Protein AF-A0A831K2Q5-F1 (afdb_monomer_lite)

Structure (mmCIF, N/CA/C/O backbone):
data_AF-A0A831K2Q5-F1
#
_entry.id   AF-A0A831K2Q5-F1
#
loop_
_atom_site.group_PDB
_atom_site.id
_atom_site.type_symbol
_atom_site.label_atom_id
_atom_site.label_alt_id
_atom_site.label_comp_id
_atom_site.label_asym_id
_atom_site.label_entity_id
_atom_site.label_seq_id
_atom_site.pdbx_PDB_ins_code
_atom_site.Cartn_x
_atom_site.Cartn_y
_atom_site.Cartn_z
_atom_site.occupancy
_atom_site.B_iso_or_equiv
_atom_site.auth_seq_id
_atom_site.auth_comp_id
_atom_site.auth_asym_id
_atom_site.auth_atom_id
_atom_site.pdbx_PDB_model_num
ATOM 1 N N . MET A 1 1 ? -42.015 3.066 24.688 1.00 43.06 1 MET A N 1
ATOM 2 C CA . MET A 1 1 ? -40.979 3.328 23.671 1.00 43.06 1 MET A CA 1
ATOM 3 C C . MET A 1 1 ? -39.707 3.621 24.435 1.00 43.06 1 MET A C 1
ATOM 5 O O . MET A 1 1 ? -39.684 4.596 25.168 1.00 43.06 1 MET A O 1
ATOM 9 N N . HIS A 1 2 ? -38.760 2.685 24.426 1.00 42.44 2 HIS A N 1
ATOM 10 C CA . HIS A 1 2 ? -37.480 2.832 25.114 1.00 42.44 2 HIS A CA 1
ATOM 11 C C . HIS A 1 2 ? -36.637 3.760 24.239 1.00 42.44 2 HIS A C 1
ATOM 13 O O . HIS A 1 2 ? -36.409 3.426 23.075 1.00 42.44 2 HIS A O 1
ATOM 19 N N . ASP A 1 3 ? -36.307 4.949 24.743 1.00 47.16 3 ASP A N 1
ATOM 20 C CA . ASP A 1 3 ? -35.438 5.883 24.034 1.00 47.16 3 ASP A CA 1
ATOM 21 C C . ASP A 1 3 ? -34.144 5.156 23.690 1.00 47.16 3 ASP A C 1
ATOM 23 O O . ASP A 1 3 ? -33.504 4.554 24.553 1.00 47.16 3 ASP A O 1
ATOM 27 N N . ILE A 1 4 ? -33.820 5.161 22.401 1.00 58.47 4 ILE A N 1
ATOM 28 C CA . ILE A 1 4 ? -32.616 4.557 21.849 1.00 58.47 4 ILE A CA 1
ATOM 29 C C . ILE A 1 4 ? -31.445 5.160 22.617 1.00 58.47 4 ILE A C 1
ATOM 31 O O . ILE A 1 4 ? -31.207 6.366 22.546 1.00 58.47 4 ILE A O 1
ATOM 35 N N . GLU A 1 5 ? -30.787 4.309 23.399 1.00 59.19 5 GLU A N 1
ATOM 36 C CA . GLU A 1 5 ? -29.649 4.611 24.255 1.00 59.19 5 GLU A CA 1
ATOM 37 C C . GLU A 1 5 ? -28.674 5.535 23.517 1.00 59.19 5 GLU A C 1
ATOM 39 O O . GLU A 1 5 ? -27.919 5.122 22.636 1.00 59.19 5 GLU A O 1
ATOM 44 N N . THR A 1 6 ? -28.707 6.824 23.852 1.00 65.06 6 THR A N 1
ATOM 45 C CA . THR A 1 6 ? -27.732 7.782 23.343 1.00 65.06 6 THR A CA 1
ATOM 46 C C . THR A 1 6 ? -26.424 7.478 24.056 1.00 65.06 6 THR A C 1
ATOM 48 O O . THR A 1 6 ? -26.210 7.863 25.207 1.00 65.06 6 THR A O 1
ATOM 51 N N . ILE A 1 7 ? -25.561 6.709 23.387 1.00 67.00 7 ILE A N 1
ATOM 52 C CA . ILE A 1 7 ? -24.220 6.385 23.875 1.00 67.00 7 ILE A CA 1
ATOM 53 C C . ILE A 1 7 ? -23.539 7.701 24.258 1.00 67.00 7 ILE A C 1
ATOM 55 O O . ILE A 1 7 ? -23.478 8.645 23.471 1.00 67.00 7 ILE A O 1
ATOM 59 N N . SER A 1 8 ? -23.052 7.789 25.497 1.00 80.56 8 SER A N 1
ATOM 60 C CA . SER A 1 8 ? -22.380 9.005 25.950 1.00 80.56 8 SER A CA 1
ATOM 61 C C . SER A 1 8 ? -21.163 9.291 25.060 1.00 80.56 8 SER A C 1
ATOM 63 O O . SER A 1 8 ? -20.418 8.373 24.717 1.00 80.56 8 SER A O 1
ATOM 65 N N . LYS A 1 9 ? -20.906 10.565 24.727 1.00 82.81 9 LYS A N 1
ATOM 66 C CA . LYS A 1 9 ? -19.778 10.966 23.855 1.00 82.81 9 LYS A CA 1
ATOM 67 C C . LYS A 1 9 ? -18.421 10.396 24.299 1.00 82.81 9 LYS A C 1
ATOM 69 O O . LYS A 1 9 ? -17.543 10.151 23.480 1.00 82.81 9 LYS A O 1
ATOM 74 N N . LYS A 1 10 ? -18.238 10.176 25.608 1.00 85.31 10 LYS A N 1
ATOM 75 C CA . LYS A 1 10 ? -17.033 9.534 26.160 1.00 85.31 10 LYS A CA 1
ATOM 76 C C . LYS A 1 10 ? -16.941 8.059 25.763 1.00 85.31 10 LYS A C 1
ATOM 78 O O . LYS A 1 10 ? -15.873 7.613 25.360 1.00 85.31 10 LYS A O 1
ATOM 83 N N . ASN A 1 11 ? -18.049 7.326 25.851 1.00 87.44 11 ASN A N 1
ATOM 84 C CA . ASN A 1 11 ? -18.110 5.916 25.468 1.00 87.44 11 ASN A CA 1
ATOM 85 C C . ASN A 1 11 ? -17.952 5.750 23.955 1.00 87.44 11 ASN A C 1
ATOM 87 O O . ASN A 1 11 ? -17.235 4.856 23.524 1.00 87.44 11 ASN A O 1
ATOM 91 N N . GLU A 1 12 ? -18.539 6.646 23.162 1.00 89.94 12 GLU A N 1
ATOM 92 C CA . GLU A 1 12 ? -18.330 6.696 21.712 1.00 89.94 12 GLU A CA 1
ATOM 93 C C . GLU A 1 12 ? -16.840 6.847 21.372 1.00 89.94 12 GLU A C 1
ATOM 95 O O . GLU A 1 12 ? -16.303 6.062 20.595 1.00 89.94 12 GLU A O 1
ATOM 100 N N . MET A 1 13 ? -16.140 7.784 22.021 1.00 90.69 13 MET A N 1
ATOM 101 C CA . MET A 1 13 ? -14.706 7.986 21.806 1.00 90.69 13 MET A CA 1
ATOM 102 C C . MET A 1 13 ? -13.880 6.749 22.184 1.00 90.69 13 MET A C 1
ATOM 104 O O . MET A 1 13 ? -12.961 6.390 21.454 1.00 90.69 13 MET A O 1
ATOM 108 N N . ILE A 1 14 ? -14.216 6.076 23.291 1.00 94.06 14 ILE A N 1
ATOM 109 C CA . ILE A 1 14 ? -13.556 4.828 23.713 1.00 94.06 14 ILE A CA 1
ATOM 110 C C . ILE A 1 14 ? -13.774 3.719 22.677 1.00 94.06 14 ILE A C 1
ATOM 112 O O . ILE A 1 14 ? -12.818 3.036 22.310 1.00 94.06 14 ILE A O 1
ATOM 116 N N . ILE A 1 15 ? -15.003 3.560 22.179 1.00 92.75 15 ILE A N 1
ATOM 117 C CA . ILE A 1 15 ? -15.339 2.572 21.145 1.00 92.75 15 ILE A CA 1
ATOM 118 C C . ILE A 1 15 ? -14.554 2.861 19.864 1.00 92.75 15 ILE A C 1
ATOM 120 O O . ILE A 1 15 ? -13.964 1.953 19.284 1.00 92.75 15 ILE A O 1
ATOM 124 N N . LEU A 1 16 ? -14.484 4.125 19.448 1.00 94.75 16 LEU A N 1
ATOM 125 C CA . LEU A 1 16 ? -13.752 4.542 18.254 1.00 94.75 16 LEU A CA 1
ATOM 126 C C . LEU A 1 16 ? -12.247 4.254 18.393 1.00 94.75 16 LEU A C 1
ATOM 128 O O . LEU A 1 16 ? -11.628 3.718 17.476 1.00 94.75 16 LEU A O 1
ATOM 132 N N . LEU A 1 17 ? -11.671 4.517 19.569 1.00 95.25 17 LEU A N 1
ATOM 133 C CA . LEU A 1 17 ? -10.271 4.205 19.872 1.00 95.25 17 LEU A CA 1
ATOM 134 C C . LEU A 1 17 ? -10.007 2.694 19.859 1.00 95.25 17 LEU A C 1
ATOM 136 O O . LEU A 1 17 ? -8.998 2.253 19.308 1.00 95.25 17 LEU A O 1
ATOM 140 N N . ALA A 1 18 ? -10.930 1.900 20.408 1.00 95.69 18 ALA A N 1
ATOM 141 C CA . ALA A 1 18 ? -10.855 0.444 20.376 1.00 95.69 18 ALA A CA 1
ATOM 142 C C . ALA A 1 18 ? -10.932 -0.100 18.940 1.00 95.69 18 ALA A C 1
ATOM 144 O O . ALA A 1 18 ? -10.157 -0.986 18.583 1.00 95.69 18 ALA A O 1
ATOM 145 N N . LEU A 1 19 ? -11.802 0.467 18.097 1.00 96.88 19 LEU A N 1
ATOM 146 C CA . LEU A 1 19 ? -11.906 0.112 16.679 1.00 96.88 19 LEU A CA 1
ATOM 147 C C . LEU A 1 19 ? -10.629 0.459 15.908 1.00 96.88 19 LEU A C 1
ATOM 149 O O . LEU A 1 19 ? -10.140 -0.373 15.147 1.00 96.88 19 LEU A O 1
ATOM 153 N N . ILE A 1 20 ? -10.054 1.646 16.126 1.00 95.56 20 ILE A N 1
ATOM 154 C CA . ILE A 1 20 ? -8.783 2.038 15.498 1.00 95.56 20 ILE A CA 1
ATOM 155 C C . ILE A 1 20 ? -7.657 1.104 15.941 1.00 95.56 20 ILE A C 1
ATOM 157 O O . ILE A 1 20 ? -6.869 0.662 15.108 1.00 95.56 20 ILE A O 1
ATOM 161 N N . LEU A 1 21 ? -7.584 0.771 17.231 1.00 96.38 21 LEU A N 1
ATOM 162 C CA . LEU A 1 21 ? -6.559 -0.133 17.745 1.00 96.38 21 LEU A CA 1
ATOM 163 C C . LEU A 1 21 ? -6.719 -1.547 17.165 1.00 96.38 21 LEU A C 1
ATOM 165 O O . LEU A 1 21 ? -5.728 -2.149 16.756 1.00 96.38 21 LEU A O 1
ATOM 169 N N . ALA A 1 22 ? -7.954 -2.040 17.049 1.00 96.62 22 ALA A N 1
ATOM 170 C CA . ALA A 1 22 ? -8.257 -3.319 16.410 1.00 96.62 22 ALA A CA 1
ATOM 171 C C . ALA A 1 22 ? -7.917 -3.317 14.908 1.00 96.62 22 ALA A C 1
ATOM 173 O O . ALA A 1 22 ? -7.414 -4.311 14.388 1.00 96.62 22 ALA A O 1
ATOM 174 N N . ALA A 1 23 ? -8.135 -2.194 14.219 1.00 96.62 23 ALA A N 1
ATOM 175 C CA . ALA A 1 23 ? -7.781 -2.015 12.811 1.00 96.62 23 ALA A CA 1
ATOM 176 C C . ALA A 1 23 ? -6.289 -1.707 12.589 1.00 96.62 23 ALA A C 1
ATOM 178 O O . ALA A 1 23 ? -5.802 -1.810 11.460 1.00 96.62 23 ALA A O 1
ATOM 179 N N . SER A 1 24 ? -5.548 -1.346 13.642 1.00 94.94 24 SER A N 1
ATOM 180 C CA . SER A 1 24 ? -4.160 -0.886 13.538 1.00 94.94 24 SER A CA 1
ATOM 181 C C . SER A 1 24 ? -3.227 -1.850 12.798 1.00 94.94 24 SER A C 1
ATOM 183 O O . SER A 1 24 ? -2.449 -1.350 11.985 1.00 94.94 24 SER A O 1
ATOM 185 N N . PRO A 1 25 ? -3.314 -3.193 12.939 1.00 93.44 25 PRO A N 1
ATOM 186 C CA . PRO A 1 25 ? -2.440 -4.088 12.186 1.00 93.44 25 PRO A CA 1
ATOM 187 C C . PRO A 1 25 ? -2.660 -3.965 10.676 1.00 93.44 25 PRO A C 1
ATOM 189 O O . PRO A 1 25 ? -1.695 -3.893 9.924 1.00 93.44 25 PRO A O 1
ATOM 192 N N . ILE A 1 26 ? -3.919 -3.854 10.237 1.00 95.12 26 ILE A N 1
ATOM 193 C CA . ILE A 1 26 ? -4.282 -3.701 8.821 1.00 95.12 26 ILE A CA 1
ATOM 194 C C . ILE A 1 26 ? -3.750 -2.370 8.288 1.00 95.12 26 ILE A C 1
ATOM 196 O O . ILE A 1 26 ? -3.129 -2.325 7.225 1.00 95.12 26 ILE A O 1
ATOM 200 N N . ILE A 1 27 ? -3.952 -1.290 9.048 1.00 94.06 27 ILE A N 1
ATOM 201 C CA . ILE A 1 27 ? -3.464 0.047 8.694 1.00 94.06 27 ILE A CA 1
ATOM 202 C C . ILE A 1 27 ? -1.936 0.032 8.552 1.00 94.06 27 ILE A C 1
ATOM 204 O O . ILE A 1 27 ? -1.406 0.533 7.560 1.00 94.06 27 ILE A O 1
ATOM 208 N N . ILE A 1 28 ? -1.230 -0.586 9.504 1.00 93.50 28 ILE A N 1
ATOM 209 C CA . ILE A 1 28 ? 0.231 -0.716 9.480 1.00 93.50 28 ILE A CA 1
ATOM 210 C C . ILE A 1 28 ? 0.684 -1.531 8.268 1.00 93.50 28 ILE A C 1
ATOM 212 O O . ILE A 1 28 ? 1.614 -1.111 7.585 1.00 93.50 28 ILE A O 1
ATOM 216 N N . THR A 1 29 ? 0.032 -2.653 7.950 1.00 92.06 29 THR A N 1
ATOM 217 C CA . THR A 1 29 ? 0.381 -3.459 6.770 1.00 92.06 29 THR A CA 1
ATOM 218 C C . THR A 1 29 ? 0.290 -2.642 5.483 1.00 92.06 29 THR A C 1
ATOM 220 O O . THR A 1 29 ? 1.243 -2.633 4.705 1.00 92.06 29 THR A O 1
ATOM 223 N N . TYR A 1 30 ? -0.804 -1.906 5.266 1.00 93.56 30 TYR A N 1
ATOM 224 C CA . TYR A 1 30 ? -0.925 -1.048 4.083 1.00 93.56 30 TYR A CA 1
ATOM 225 C C . TYR A 1 30 ? 0.107 0.080 4.072 1.00 93.56 30 TYR A C 1
ATOM 227 O O . TYR A 1 30 ? 0.673 0.381 3.022 1.00 93.56 30 TYR A O 1
ATOM 235 N N . LEU A 1 31 ? 0.407 0.670 5.229 1.00 93.00 31 LEU A N 1
ATOM 236 C CA . LEU A 1 31 ? 1.427 1.709 5.340 1.00 93.00 31 LEU A CA 1
ATOM 237 C C . LEU A 1 31 ? 2.826 1.174 4.995 1.00 93.00 31 LEU A C 1
ATOM 239 O O . LEU A 1 31 ? 3.561 1.826 4.254 1.00 93.00 31 LEU A O 1
ATOM 243 N N . LEU A 1 32 ? 3.170 -0.032 5.453 1.00 93.00 32 LEU A N 1
ATOM 244 C CA . LEU A 1 32 ? 4.423 -0.701 5.096 1.00 93.00 32 LEU A CA 1
ATOM 245 C C . LEU A 1 32 ? 4.490 -1.030 3.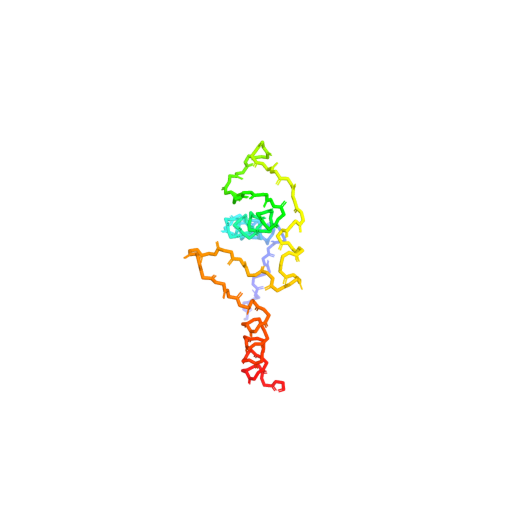599 1.00 93.00 32 LEU A C 1
ATOM 247 O O . LEU A 1 32 ? 5.536 -0.822 2.992 1.00 93.00 32 LEU A O 1
ATOM 251 N N . LEU A 1 33 ? 3.388 -1.458 2.972 1.00 91.75 33 LEU A N 1
ATOM 252 C CA . LEU A 1 33 ? 3.335 -1.675 1.518 1.00 91.75 33 LEU A CA 1
ATOM 253 C C . LEU A 1 33 ? 3.567 -0.379 0.733 1.00 91.75 33 LEU A C 1
ATOM 255 O O . LEU A 1 33 ? 4.322 -0.370 -0.242 1.00 91.75 33 LEU A O 1
ATOM 259 N N . ILE A 1 34 ? 2.962 0.726 1.177 1.00 91.81 34 ILE A N 1
ATOM 260 C CA . ILE A 1 34 ? 3.179 2.043 0.571 1.00 91.81 34 ILE A CA 1
ATOM 261 C C . ILE A 1 34 ? 4.650 2.433 0.701 1.00 91.81 34 ILE A C 1
ATOM 263 O O . ILE A 1 34 ? 5.276 2.753 -0.309 1.00 91.81 34 ILE A O 1
ATOM 267 N N . LEU A 1 35 ? 5.230 2.355 1.901 1.00 92.38 35 LEU A N 1
ATOM 268 C CA . LEU A 1 35 ? 6.650 2.652 2.116 1.00 92.38 35 LEU A CA 1
ATOM 269 C C . LEU A 1 35 ? 7.552 1.742 1.278 1.00 92.38 35 LEU A C 1
ATOM 271 O O . LEU A 1 35 ? 8.483 2.224 0.640 1.00 92.38 35 LEU A O 1
ATOM 275 N N . SER A 1 36 ? 7.233 0.452 1.198 1.00 91.44 36 SER A N 1
ATOM 276 C CA . SER A 1 36 ? 7.968 -0.508 0.378 1.00 91.44 36 SER A CA 1
ATOM 277 C C . SER A 1 36 ? 7.951 -0.139 -1.106 1.00 91.44 36 SER A C 1
ATOM 279 O O . SER A 1 36 ? 8.938 -0.388 -1.792 1.00 91.44 36 SER A O 1
ATOM 281 N N . SER A 1 37 ? 6.883 0.487 -1.618 1.00 91.25 37 SER A N 1
ATOM 282 C CA . SER A 1 37 ? 6.857 0.972 -3.008 1.00 91.25 37 SER A CA 1
ATOM 283 C C . SER A 1 37 ? 7.903 2.064 -3.274 1.00 91.25 37 SER A C 1
ATOM 285 O O . SER A 1 37 ? 8.387 2.194 -4.400 1.00 91.25 37 SER A O 1
ATOM 287 N N . PHE A 1 38 ? 8.307 2.792 -2.231 1.00 92.94 38 PHE A N 1
ATOM 288 C CA . PHE A 1 38 ? 9.340 3.826 -2.255 1.00 92.94 38 PHE A CA 1
ATOM 289 C C . PHE A 1 38 ? 10.682 3.344 -1.697 1.00 92.94 38 PHE A C 1
ATOM 291 O O . PHE A 1 38 ? 11.514 4.183 -1.359 1.00 92.94 38 PHE A O 1
ATOM 298 N N . SER A 1 39 ? 10.918 2.032 -1.579 1.00 92.50 39 SER A N 1
ATOM 299 C CA . SER A 1 39 ? 12.196 1.504 -1.098 1.00 92.50 39 SER A CA 1
ATOM 300 C C . SER A 1 39 ? 12.876 0.557 -2.087 1.00 92.50 39 SER A C 1
ATOM 302 O O . SER A 1 39 ? 12.215 -0.086 -2.900 1.00 92.50 39 SER A O 1
ATOM 304 N N . GLU A 1 40 ? 14.211 0.519 -2.062 1.00 88.88 40 GLU A N 1
ATOM 305 C CA . GLU A 1 40 ? 15.012 -0.398 -2.889 1.00 88.88 40 GLU A CA 1
ATOM 306 C C . GLU A 1 40 ? 14.752 -1.869 -2.540 1.00 88.88 40 GLU A C 1
ATOM 308 O O . GLU A 1 40 ? 14.794 -2.730 -3.415 1.00 88.88 40 GLU A O 1
ATOM 313 N N . GLU A 1 41 ? 14.442 -2.145 -1.274 1.00 86.88 41 GLU A N 1
ATOM 314 C CA . GLU A 1 41 ? 14.150 -3.476 -0.749 1.00 86.88 41 GLU A CA 1
ATOM 315 C C . GLU A 1 41 ? 12.766 -3.501 -0.090 1.00 86.88 41 GLU A C 1
ATOM 317 O O . GLU A 1 41 ? 12.193 -2.463 0.249 1.00 86.88 41 GLU A O 1
ATOM 322 N N . MET A 1 42 ? 12.205 -4.699 0.100 1.00 86.56 42 MET A N 1
ATOM 323 C CA . MET A 1 42 ? 10.884 -4.836 0.709 1.00 86.56 42 MET A CA 1
ATOM 324 C C . MET A 1 42 ? 10.915 -4.394 2.176 1.00 86.56 42 MET A C 1
ATOM 326 O O . MET A 1 42 ? 11.559 -5.024 3.016 1.00 86.56 42 MET A O 1
ATOM 330 N N . PHE A 1 43 ? 10.188 -3.324 2.495 1.00 87.25 43 PHE A N 1
ATOM 331 C CA . PHE A 1 43 ? 10.170 -2.751 3.838 1.00 87.25 43 PHE A CA 1
ATOM 332 C C . PHE A 1 43 ? 9.134 -3.466 4.714 1.00 87.25 43 PHE A C 1
ATOM 334 O O . PHE A 1 43 ? 7.949 -3.138 4.704 1.00 87.25 43 PHE A O 1
ATOM 341 N N . THR A 1 44 ? 9.578 -4.485 5.450 1.00 84.62 44 THR A N 1
ATOM 342 C CA . THR A 1 44 ? 8.714 -5.336 6.294 1.00 84.62 44 THR A CA 1
ATOM 343 C C . THR A 1 44 ? 8.827 -5.047 7.787 1.00 84.62 44 THR A C 1
ATOM 345 O O . THR A 1 44 ? 8.016 -5.540 8.571 1.00 84.62 44 THR A O 1
ATOM 348 N N . SER A 1 45 ? 9.827 -4.265 8.197 1.00 84.44 45 SER A N 1
ATOM 349 C CA . SER A 1 45 ? 10.064 -3.935 9.601 1.00 84.44 45 SER A CA 1
ATOM 350 C C . SER A 1 45 ? 9.508 -2.555 9.949 1.00 84.44 45 SER A C 1
ATOM 352 O O . SER A 1 45 ? 9.454 -1.665 9.110 1.00 84.44 45 SER A O 1
ATOM 354 N N . LEU A 1 46 ? 9.158 -2.340 11.219 1.00 80.69 46 LEU A N 1
ATOM 355 C CA . LEU A 1 46 ? 8.832 -1.004 11.740 1.00 80.69 46 LEU A CA 1
ATOM 356 C C . LEU A 1 46 ? 10.086 -0.138 11.981 1.00 80.69 46 LEU A C 1
ATOM 358 O O . LEU A 1 46 ? 9.978 0.981 12.480 1.00 80.69 46 LEU A O 1
ATOM 362 N N . SER A 1 47 ? 11.282 -0.638 11.647 1.00 83.62 47 SER A N 1
ATOM 363 C CA . SER A 1 47 ? 12.540 0.075 11.853 1.00 83.62 47 SER A CA 1
ATOM 364 C C . SER A 1 47 ? 12.927 0.896 10.628 1.00 83.62 47 SER A C 1
ATOM 366 O O . SER A 1 47 ? 13.338 0.356 9.597 1.00 83.62 47 SER A O 1
ATOM 368 N N . LEU A 1 48 ? 12.907 2.220 10.787 1.00 80.00 48 LEU A N 1
ATOM 369 C CA . LEU A 1 48 ? 13.333 3.195 9.775 1.00 80.00 48 LEU A CA 1
ATOM 370 C C . LEU A 1 48 ? 14.792 3.020 9.323 1.00 80.00 48 LEU A C 1
ATOM 372 O O . LEU A 1 48 ? 15.143 3.462 8.236 1.00 80.00 48 LEU A O 1
ATOM 376 N N . SER A 1 49 ? 15.640 2.349 10.107 1.00 86.12 49 SER A N 1
ATOM 377 C CA . SER A 1 49 ? 17.041 2.096 9.735 1.00 86.12 49 SER A CA 1
ATOM 378 C C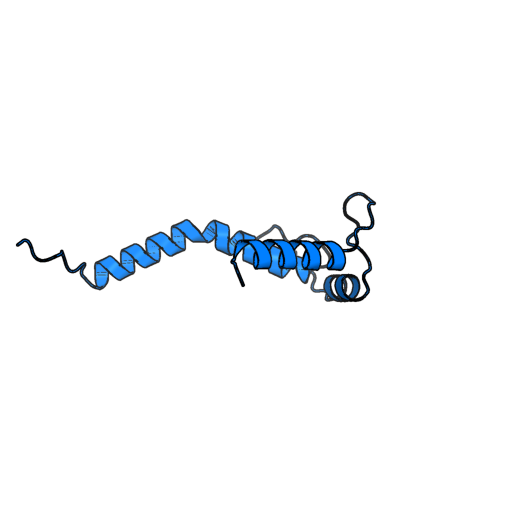 . SER A 1 49 ? 17.202 1.219 8.490 1.00 86.12 49 SER A C 1
ATOM 380 O O . SER A 1 49 ? 18.232 1.287 7.825 1.00 86.12 49 SER A O 1
ATOM 382 N N . SER A 1 50 ? 16.195 0.400 8.176 1.00 82.12 50 SER A N 1
ATOM 383 C CA . SER A 1 50 ? 16.183 -0.473 6.997 1.00 82.12 50 SER A CA 1
ATOM 384 C C . SER A 1 50 ? 15.580 0.193 5.755 1.00 82.12 50 SER A C 1
ATOM 386 O O . SER A 1 50 ? 15.586 -0.394 4.678 1.00 82.12 50 SER A O 1
ATOM 388 N N . PHE A 1 51 ? 15.073 1.424 5.882 1.00 90.06 51 PHE A N 1
ATOM 389 C CA . PHE A 1 51 ? 14.427 2.129 4.783 1.00 90.06 51 PHE A CA 1
ATOM 390 C C . PHE A 1 51 ? 15.465 2.776 3.860 1.00 90.06 51 PHE A C 1
ATOM 392 O O . PHE A 1 51 ? 16.163 3.716 4.242 1.00 90.06 51 PHE A O 1
ATOM 399 N N . ARG A 1 52 ? 15.543 2.291 2.618 1.00 91.19 52 ARG A N 1
ATOM 400 C CA . ARG A 1 52 ? 16.391 2.857 1.557 1.00 91.19 52 ARG A CA 1
ATOM 401 C C . ARG A 1 52 ? 15.505 3.519 0.503 1.00 91.19 52 ARG A C 1
ATOM 403 O O . ARG A 1 52 ? 14.925 2.776 -0.285 1.00 91.19 52 ARG A O 1
ATOM 410 N N . PRO A 1 53 ? 15.324 4.85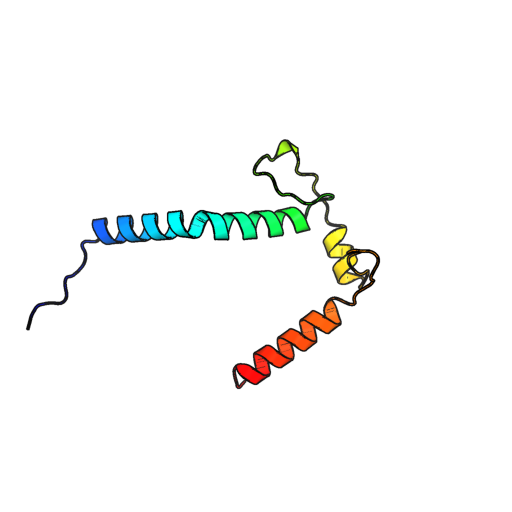0 0.503 1.00 92.25 53 PRO A N 1
ATOM 411 C CA . PRO A 1 53 ? 14.352 5.512 -0.363 1.00 92.25 53 PRO A CA 1
ATOM 412 C C . PRO A 1 53 ? 14.726 5.429 -1.848 1.00 92.25 53 PRO A C 1
ATOM 414 O O . PRO A 1 53 ? 15.872 5.662 -2.223 1.00 92.25 53 PRO A O 1
ATOM 417 N N . THR A 1 54 ? 13.741 5.171 -2.708 1.00 92.50 54 THR A N 1
ATOM 418 C CA . THR A 1 54 ? 13.882 5.164 -4.168 1.00 92.50 54 THR A CA 1
ATOM 419 C C . THR A 1 54 ? 12.565 5.509 -4.866 1.00 92.50 54 THR A C 1
ATOM 421 O O . THR A 1 54 ? 11.476 5.296 -4.340 1.00 92.50 54 THR A O 1
ATOM 424 N N . VAL A 1 55 ? 12.660 6.011 -6.098 1.00 92.12 55 VAL A N 1
ATOM 425 C CA . VAL A 1 55 ? 11.512 6.241 -7.001 1.00 92.12 55 VAL A CA 1
ATOM 426 C C . VAL A 1 55 ? 11.586 5.312 -8.222 1.00 92.12 55 VAL A C 1
ATOM 428 O O . VAL A 1 55 ? 10.691 5.288 -9.067 1.00 92.12 55 VAL A O 1
ATOM 431 N N . VAL A 1 56 ? 12.641 4.494 -8.319 1.00 88.75 56 VAL A N 1
ATOM 432 C CA . VAL A 1 56 ? 12.890 3.611 -9.466 1.00 88.75 56 VAL A CA 1
ATOM 433 C C . VAL A 1 56 ? 11.740 2.625 -9.680 1.00 88.75 56 VAL A C 1
ATOM 435 O O . VAL A 1 56 ? 11.362 2.389 -10.825 1.00 88.75 56 VAL A O 1
ATOM 438 N N . ASN A 1 57 ? 11.121 2.123 -8.607 1.00 86.88 57 ASN A N 1
ATOM 439 C CA . ASN A 1 57 ? 9.949 1.245 -8.685 1.00 86.88 57 ASN A CA 1
ATOM 440 C C . ASN A 1 57 ? 8.795 1.903 -9.452 1.00 86.88 57 ASN A C 1
ATOM 442 O O . ASN A 1 57 ? 8.270 1.325 -10.401 1.00 86.88 57 ASN A O 1
ATOM 446 N N . TRP A 1 58 ? 8.458 3.147 -9.109 1.00 88.06 58 TRP A N 1
ATOM 447 C CA . TRP A 1 58 ? 7.423 3.917 -9.796 1.00 88.06 58 TRP A CA 1
ATOM 448 C C . TRP A 1 58 ? 7.803 4.224 -11.244 1.00 88.06 58 TRP A C 1
ATOM 450 O O . TRP A 1 58 ? 6.992 4.033 -12.148 1.00 88.06 58 TRP A O 1
ATOM 460 N N . ILE A 1 59 ? 9.054 4.619 -11.496 1.00 88.00 59 ILE A N 1
ATOM 461 C CA . ILE A 1 59 ? 9.556 4.831 -12.863 1.00 88.00 59 ILE A CA 1
ATOM 462 C C . ILE A 1 59 ? 9.408 3.550 -13.697 1.00 88.00 59 ILE A C 1
ATOM 464 O O . ILE A 1 59 ? 9.005 3.620 -14.859 1.00 88.00 59 ILE A O 1
ATOM 468 N N . ASN A 1 60 ? 9.707 2.384 -13.123 1.00 83.88 60 ASN A N 1
ATOM 469 C CA . ASN A 1 60 ? 9.569 1.095 -13.795 1.00 83.88 60 ASN A CA 1
ATOM 470 C C . ASN A 1 60 ? 8.101 0.768 -14.099 1.00 83.88 60 ASN A C 1
ATOM 472 O O . ASN A 1 60 ? 7.797 0.416 -15.241 1.00 83.88 60 ASN A O 1
ATOM 476 N N . VAL A 1 61 ? 7.189 0.994 -13.145 1.00 83.75 61 VAL A N 1
ATOM 477 C CA . VAL A 1 61 ? 5.735 0.851 -13.348 1.00 83.75 61 VAL A CA 1
ATOM 478 C C . VAL A 1 61 ? 5.253 1.716 -14.518 1.00 83.75 61 VAL A C 1
ATOM 480 O O . VAL A 1 61 ? 4.586 1.212 -15.424 1.00 83.75 61 VAL A O 1
ATOM 483 N N . PHE A 1 62 ? 5.635 2.996 -14.569 1.00 84.19 62 PHE A N 1
ATOM 484 C CA . PHE A 1 62 ? 5.226 3.898 -15.657 1.00 84.19 62 PHE A CA 1
ATOM 485 C C . PHE A 1 62 ? 5.886 3.578 -17.001 1.00 84.19 62 PHE A C 1
ATOM 487 O O . PHE A 1 62 ? 5.267 3.763 -18.045 1.00 84.19 62 PHE A O 1
ATOM 494 N N . LYS A 1 63 ? 7.113 3.049 -17.004 1.00 80.50 63 LYS A N 1
ATOM 495 C CA . LYS A 1 63 ? 7.788 2.585 -18.229 1.00 80.50 63 LYS A CA 1
ATOM 496 C C . LYS A 1 63 ? 7.261 1.240 -18.739 1.00 80.50 63 LYS A C 1
ATOM 498 O O . LYS A 1 63 ? 7.792 0.729 -19.723 1.00 80.50 63 LYS A O 1
ATOM 503 N N . GLY A 1 64 ? 6.288 0.630 -18.057 1.00 68.94 64 GLY A N 1
ATOM 504 C CA . GLY A 1 64 ? 5.830 -0.728 -18.354 1.00 68.94 64 GLY A CA 1
ATOM 505 C C . GLY A 1 64 ? 6.914 -1.787 -18.121 1.00 68.94 64 GLY A C 1
ATOM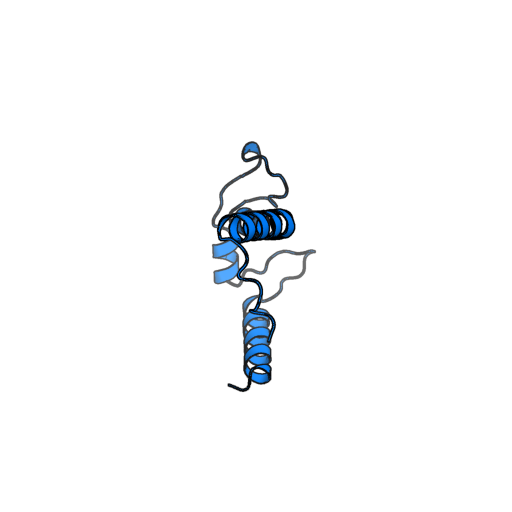 506 O O . GLY A 1 64 ? 6.760 -2.927 -18.556 1.00 68.94 64 GLY A O 1
ATOM 507 N N . LYS A 1 65 ? 8.015 -1.422 -17.443 1.00 63.22 65 LYS A N 1
ATOM 508 C CA . LYS A 1 65 ? 9.057 -2.352 -17.014 1.00 63.22 65 LYS A CA 1
ATOM 509 C C . LYS A 1 65 ? 8.514 -3.094 -15.806 1.00 63.22 65 LYS A C 1
ATOM 511 O O . LYS A 1 65 ? 8.487 -2.606 -14.683 1.00 63.22 65 LYS A O 1
ATOM 516 N N . THR A 1 66 ? 8.001 -4.263 -16.126 1.00 55.62 66 THR A N 1
ATOM 517 C CA . THR A 1 66 ? 7.366 -5.241 -15.259 1.00 55.62 66 THR A CA 1
ATOM 518 C C . THR A 1 66 ? 8.157 -5.467 -13.973 1.00 55.62 66 THR A C 1
ATOM 520 O O . THR A 1 66 ? 9.378 -5.634 -14.025 1.00 55.62 66 THR A O 1
ATOM 523 N N . ALA A 1 67 ? 7.466 -5.520 -12.834 1.00 56.16 67 ALA A N 1
ATOM 524 C CA . ALA A 1 67 ? 8.050 -6.035 -11.603 1.00 56.16 67 ALA A CA 1
ATOM 525 C C . ALA A 1 67 ? 8.640 -7.426 -11.884 1.00 56.16 67 ALA A C 1
ATOM 527 O O . ALA A 1 67 ? 7.965 -8.281 -12.456 1.00 56.16 67 ALA A O 1
ATOM 528 N N . ILE A 1 68 ? 9.910 -7.642 -11.536 1.00 54.41 68 ILE A N 1
ATOM 529 C CA . ILE A 1 68 ? 10.534 -8.962 -11.644 1.00 54.41 68 ILE A CA 1
ATOM 530 C C . ILE A 1 68 ? 10.061 -9.760 -10.431 1.00 54.41 68 ILE A C 1
ATOM 532 O O . ILE A 1 68 ? 10.738 -9.833 -9.410 1.00 54.41 68 ILE A O 1
ATOM 536 N N . THR A 1 69 ? 8.865 -10.331 -10.516 1.00 54.47 69 THR A N 1
ATOM 537 C CA . THR A 1 69 ? 8.367 -11.275 -9.514 1.00 54.47 69 THR A CA 1
ATOM 538 C C . THR A 1 69 ? 8.592 -12.678 -10.060 1.00 54.47 69 THR A C 1
ATOM 540 O O . THR A 1 69 ? 7.922 -13.102 -10.997 1.00 54.47 69 THR A O 1
ATOM 543 N N . GLY A 1 70 ? 9.598 -13.384 -9.537 1.00 50.88 70 GLY A N 1
ATOM 544 C CA . GLY A 1 70 ? 9.892 -14.763 -9.951 1.00 50.88 70 GLY A CA 1
ATOM 545 C C . GLY A 1 70 ? 10.319 -14.928 -11.418 1.00 50.88 70 GLY A C 1
ATOM 546 O O . GLY A 1 70 ? 10.144 -16.003 -11.978 1.00 50.88 70 GLY A O 1
ATOM 547 N N . GLY A 1 71 ? 10.852 -13.878 -12.057 1.00 55.16 71 GLY A N 1
ATOM 548 C CA . GLY A 1 71 ? 11.331 -13.928 -13.446 1.00 55.16 71 GLY A CA 1
ATOM 549 C C . GLY A 1 71 ? 10.253 -13.758 -14.524 1.00 55.16 71 GLY A C 1
ATOM 550 O O . GLY A 1 71 ? 10.579 -13.816 -15.707 1.00 55.16 71 GLY A O 1
ATOM 551 N N . ILE A 1 72 ? 8.994 -13.514 -14.147 1.00 54.31 72 ILE A N 1
ATOM 552 C CA . ILE A 1 72 ? 7.896 -13.307 -15.098 1.00 54.31 72 ILE A CA 1
ATOM 553 C C . ILE A 1 72 ? 7.674 -11.807 -15.298 1.00 54.31 72 ILE A C 1
ATOM 555 O O . ILE A 1 72 ? 7.387 -11.071 -14.354 1.00 54.31 72 ILE A O 1
ATOM 559 N N . THR A 1 73 ? 7.795 -11.351 -16.542 1.00 63.06 73 THR A N 1
ATOM 560 C CA . THR A 1 73 ? 7.518 -9.969 -16.925 1.00 63.06 73 THR A CA 1
ATOM 561 C C . THR A 1 73 ? 6.019 -9.798 -17.187 1.00 63.06 73 THR A C 1
ATOM 563 O O . THR A 1 73 ? 5.483 -10.227 -18.204 1.00 63.06 73 THR A O 1
ATOM 566 N N . VAL A 1 74 ? 5.309 -9.164 -16.251 1.00 68.19 74 VAL A N 1
ATOM 567 C CA . VAL A 1 74 ? 3.857 -8.940 -16.333 1.00 68.19 74 VAL A CA 1
ATOM 568 C C . VAL A 1 74 ? 3.517 -7.468 -16.609 1.00 68.19 74 VAL A C 1
ATOM 570 O O . VAL A 1 74 ? 3.955 -6.579 -15.878 1.00 68.19 74 VAL A O 1
ATOM 573 N N . ASN A 1 75 ? 2.703 -7.191 -17.638 1.00 79.75 75 ASN A N 1
ATOM 574 C CA . ASN A 1 75 ? 2.225 -5.837 -17.947 1.00 79.75 75 ASN A CA 1
ATOM 575 C C . ASN A 1 75 ? 1.160 -5.382 -16.933 1.00 79.75 75 ASN A C 1
ATOM 577 O O . ASN A 1 75 ? -0.032 -5.631 -17.114 1.00 79.75 75 ASN A O 1
ATOM 581 N N . ILE A 1 76 ? 1.598 -4.686 -15.883 1.00 80.69 76 ILE A N 1
ATOM 582 C CA . ILE A 1 76 ? 0.741 -4.213 -14.785 1.00 80.69 76 ILE A CA 1
ATOM 583 C C . ILE A 1 76 ? -0.439 -3.377 -15.304 1.00 80.69 76 ILE A C 1
ATOM 585 O O . ILE A 1 76 ? -1.556 -3.562 -14.838 1.00 80.69 76 ILE A O 1
ATOM 589 N N . TRP A 1 77 ? -0.241 -2.524 -16.315 1.00 85.81 77 TRP A N 1
ATOM 590 C CA . TRP A 1 77 ? -1.309 -1.668 -16.846 1.00 85.81 77 TRP A CA 1
ATOM 591 C C . TRP A 1 77 ? -2.457 -2.454 -17.471 1.00 85.81 77 TRP A C 1
ATOM 593 O O . TRP A 1 77 ? -3.614 -2.071 -17.308 1.00 85.81 77 TRP A O 1
ATOM 603 N N . HIS A 1 78 ? -2.159 -3.572 -18.136 1.00 87.38 78 HIS A N 1
ATOM 604 C CA . HIS A 1 78 ? -3.194 -4.450 -18.675 1.00 87.38 78 HIS A CA 1
ATOM 605 C C . HIS A 1 78 ? -4.075 -5.024 -17.555 1.00 87.38 78 HIS A C 1
ATOM 607 O O . HIS A 1 78 ? -5.301 -4.960 -17.642 1.00 87.38 78 HIS A O 1
ATOM 613 N N . TYR A 1 79 ? -3.469 -5.518 -16.472 1.00 86.75 79 TYR A N 1
ATOM 614 C CA . TYR A 1 79 ? -4.210 -6.056 -15.324 1.00 86.75 79 TYR A CA 1
ATOM 615 C C . TYR A 1 79 ? -4.968 -4.978 -14.551 1.00 86.75 79 TYR A C 1
ATOM 617 O O . TYR A 1 79 ? -6.115 -5.196 -14.167 1.00 86.75 79 TYR A O 1
ATOM 625 N N . THR A 1 80 ? -4.372 -3.800 -14.368 1.00 89.44 80 THR A N 1
ATOM 626 C CA . THR A 1 80 ? -5.036 -2.676 -13.701 1.00 89.44 80 THR A CA 1
ATOM 627 C C . THR A 1 80 ? -6.276 -2.236 -14.479 1.00 89.44 80 THR A C 1
ATOM 629 O O . THR A 1 80 ? -7.343 -2.083 -13.890 1.00 89.44 80 THR A O 1
ATOM 632 N N . LEU A 1 81 ? -6.170 -2.085 -15.805 1.00 92.06 81 LEU A N 1
ATOM 633 C CA . LEU A 1 81 ? -7.296 -1.666 -16.645 1.00 92.06 81 LEU A CA 1
ATOM 634 C C . LEU A 1 81 ? -8.384 -2.737 -16.745 1.00 92.06 81 LEU A C 1
ATOM 636 O O . LEU A 1 81 ? -9.561 -2.414 -16.631 1.00 92.06 81 LEU A O 1
ATOM 640 N N . THR A 1 82 ? -8.016 -4.006 -16.929 1.00 93.31 82 THR A N 1
ATOM 641 C CA . THR A 1 82 ? -8.999 -5.104 -16.972 1.00 93.31 82 THR A CA 1
ATOM 642 C C . THR A 1 82 ? -9.740 -5.240 -15.645 1.00 93.31 82 THR A C 1
ATOM 644 O O . THR A 1 82 ? -10.966 -5.316 -15.642 1.00 93.31 82 THR A O 1
ATOM 647 N N . THR A 1 83 ? -9.029 -5.173 -14.517 1.00 93.25 83 THR A N 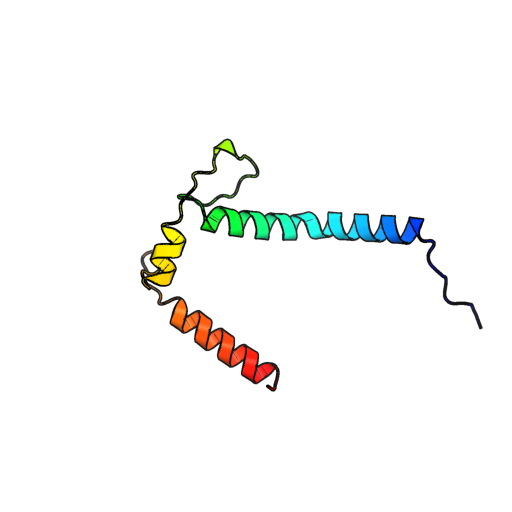1
ATOM 648 C CA . THR A 1 83 ? -9.644 -5.169 -13.179 1.00 93.25 83 THR A CA 1
ATOM 649 C C . THR A 1 83 ? -10.582 -3.978 -12.996 1.00 93.25 83 THR A C 1
ATOM 651 O O . THR A 1 83 ? -11.691 -4.150 -12.494 1.00 93.25 83 THR A O 1
ATOM 654 N N . LEU A 1 84 ? -10.177 -2.783 -13.441 1.00 93.56 84 LEU A N 1
ATOM 655 C CA . LEU A 1 84 ? -11.019 -1.588 -13.388 1.00 93.56 84 LEU A CA 1
ATOM 656 C C . LEU A 1 84 ? -12.303 -1.762 -14.208 1.00 93.56 84 LEU A C 1
ATOM 658 O O . LEU A 1 84 ? -13.381 -1.466 -13.706 1.00 93.56 84 LEU A O 1
ATOM 662 N N . LEU A 1 85 ? -12.207 -2.267 -15.441 1.00 94.69 85 LEU A N 1
ATOM 663 C CA . LEU A 1 85 ? -13.371 -2.505 -16.300 1.00 94.69 85 LEU A CA 1
ATOM 664 C C . LEU A 1 85 ? -14.344 -3.512 -15.680 1.00 94.69 85 LEU A C 1
ATOM 666 O O . LEU A 1 85 ? -15.551 -3.282 -15.690 1.00 94.69 85 LEU A O 1
ATOM 670 N N . VAL A 1 86 ? -13.825 -4.601 -15.109 1.00 94.75 86 VAL A N 1
ATOM 671 C CA . VAL A 1 86 ? -14.646 -5.594 -14.403 1.00 94.75 86 VAL A CA 1
ATOM 672 C C . VAL A 1 86 ? -15.331 -4.964 -13.191 1.00 94.75 86 VAL A C 1
ATOM 674 O O . VAL A 1 86 ? -16.532 -5.149 -13.013 1.00 94.75 86 VAL A O 1
ATOM 677 N N . ALA A 1 87 ? -14.602 -4.188 -12.385 1.00 93.50 87 ALA A N 1
ATOM 678 C CA . ALA A 1 87 ? -15.170 -3.497 -11.232 1.00 93.50 87 ALA A CA 1
ATOM 679 C C . ALA A 1 87 ? -16.284 -2.524 -11.649 1.00 93.50 87 ALA A C 1
ATOM 681 O O . ALA A 1 87 ? -17.368 -2.574 -11.073 1.00 93.50 87 ALA A O 1
ATOM 682 N N . LEU A 1 88 ? -16.053 -1.712 -12.687 1.00 93.31 88 LEU A N 1
ATOM 683 C CA . LEU A 1 88 ? -17.050 -0.789 -13.236 1.00 93.31 88 LEU A CA 1
ATOM 684 C C . LEU A 1 88 ? -18.306 -1.529 -13.711 1.00 93.31 88 LEU A C 1
ATOM 686 O O . LEU A 1 88 ? -19.413 -1.150 -13.327 1.00 93.31 88 LEU A O 1
ATOM 690 N N . GLY A 1 89 ? -18.129 -2.625 -14.456 1.00 91.31 89 GLY A N 1
ATOM 691 C CA . GLY A 1 89 ? -19.234 -3.451 -14.945 1.00 91.31 89 GLY A CA 1
ATOM 692 C C . GLY A 1 89 ? -20.060 -4.095 -13.828 1.00 91.31 89 GLY A C 1
ATOM 693 O O . GLY A 1 89 ? -21.278 -4.190 -13.952 1.00 91.31 89 GLY A O 1
ATOM 694 N N . ILE A 1 90 ? -19.434 -4.490 -12.713 1.00 90.62 90 ILE A N 1
ATOM 695 C CA . ILE A 1 90 ? -20.145 -5.005 -11.529 1.00 90.62 90 ILE A CA 1
ATOM 696 C C . ILE A 1 90 ? -20.874 -3.878 -10.788 1.00 90.62 90 ILE A C 1
ATOM 698 O O . ILE A 1 90 ? -21.984 -4.084 -10.300 1.00 90.62 90 ILE A O 1
ATOM 702 N N . THR A 1 91 ? -20.277 -2.686 -10.702 1.00 87.31 91 THR A N 1
ATOM 703 C CA . THR A 1 91 ? -20.894 -1.535 -10.022 1.00 87.31 91 THR A CA 1
ATOM 704 C C . THR A 1 91 ? -22.059 -0.906 -10.792 1.00 87.31 91 THR A C 1
ATOM 706 O O . THR A 1 91 ? -22.728 -0.036 -10.241 1.00 87.31 91 THR A O 1
ATOM 709 N N . GLY A 1 92 ? -22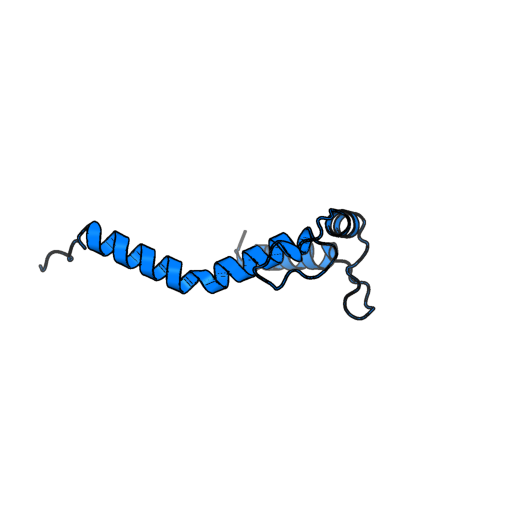.341 -1.365 -12.019 1.00 68.25 92 GLY A N 1
ATOM 710 C CA . GLY A 1 92 ? -23.515 -0.955 -12.794 1.00 68.25 92 GLY A CA 1
ATOM 711 C C . GLY A 1 92 ? -23.486 0.497 -13.276 1.00 68.25 92 GLY A C 1
ATOM 712 O O . GLY A 1 92 ? -24.553 1.068 -13.498 1.00 68.25 92 GLY A O 1
ATOM 713 N N . LEU A 1 93 ? -22.289 1.086 -13.394 1.00 53.44 93 LEU A N 1
ATOM 714 C CA . LEU A 1 93 ? -22.077 2.335 -14.133 1.00 53.44 93 LEU A CA 1
ATOM 715 C C . LEU A 1 93 ? -22.345 2.143 -15.630 1.00 53.44 93 LEU A C 1
ATOM 717 O O . LEU A 1 93 ? -22.005 1.057 -16.155 1.00 53.44 93 LEU A O 1
#

Secondary structure (DSSP, 8-state):
--------HHHHHHHHHHHHHHHHHHHHHHHHHHHHHTBSS---SS-GGG--B-SHHHHHHHTT---EETTEE--HHHHHHHHHHHHHHHHT-

Sequence (93 aa):
MHDIETISKKNEMIILLALILAASPIIITYLLLILSSFSEEMFTSLSLSSFRPTVVNWINVFKGKTAITGGITVNIWHYTLTTLLVALGITGL

pLDDT: mean 82.87, std 14.42, range [42.44, 96.88]

Foldseek 3Di:
DPPDPPQPPVNVVVVVVVVCVVCVVVVVVVVQVVQCLQAPHRRPDPDPVRGHGHCVSVVCLVVQVADCDVNDRDRVVVVVVVVVVVVCVVVPD

Radius of gyration: 20.98 Å; chains: 1; bounding box: 58×26×45 Å